Protein AF-A0A0B4DXH8-F1 (afdb_monomer)

Foldseek 3Di:
DVVVVVLVVLVVLLVVLVVLLVVLLVQLVVQLVVLVVVLVVQVVVDPDPVSVVVSVVSNVVSNVSNVQSVVLVVVVVVSRRVVSNVSSVVSVVVVVVVVVVVVVD

Secondary structure (DSSP, 8-state):
-HHHHHHHHHHHTHHHHHHHHHHHHHHHHHHHHHHHHHHHHHHHH--SHHHHHHHHHHHHHHHHHHHHHHHHHHHHHTT-HHHHHHHHHHHHHHHHHHHHHHHH-

Radius of gyration: 17.85 Å; Cα contacts (8 Å, |Δi|>4): 87; chains: 1; bounding box: 39×19×54 Å

Mean predicted aligned error: 8.09 Å

pLDDT: mean 78.02, std 9.14, range [56.0, 90.19]

Structure (mmCIF, N/CA/C/O backbone):
data_AF-A0A0B4DXH8-F1
#
_entry.id   AF-A0A0B4DXH8-F1
#
loop_
_atom_site.group_PDB
_atom_site.id
_atom_site.type_symbol
_atom_site.label_atom_id
_atom_site.label_alt_id
_atom_site.label_comp_id
_atom_site.label_asym_id
_atom_site.label_entity_id
_atom_site.label_seq_id
_atom_site.pdbx_PDB_ins_code
_atom_site.Cartn_x
_atom_site.Cartn_y
_atom_site.Cartn_z
_atom_site.occupancy
_atom_site.B_iso_or_equiv
_atom_site.auth_seq_id
_atom_site.auth_comp_id
_atom_site.auth_asym_id
_atom_site.auth_atom_id
_atom_site.pdbx_PDB_model_num
ATOM 1 N N . MET A 1 1 ? -17.771 11.047 30.030 1.00 56.44 1 MET A N 1
ATOM 2 C CA . MET A 1 1 ? -18.628 10.311 29.070 1.00 56.44 1 MET A CA 1
ATOM 3 C C . MET A 1 1 ? -18.113 10.409 27.629 1.00 56.44 1 MET A C 1
ATOM 5 O O . MET A 1 1 ? -17.895 9.371 27.022 1.00 56.44 1 MET A O 1
ATOM 9 N N . ILE A 1 2 ? -17.796 11.609 27.123 1.00 64.38 2 ILE A N 1
ATOM 10 C CA . ILE A 1 2 ? -17.327 11.844 25.736 1.00 64.38 2 ILE A CA 1
ATOM 11 C C . ILE A 1 2 ? -16.040 11.066 25.371 1.00 64.38 2 ILE A C 1
ATOM 13 O O . ILE A 1 2 ? -15.933 10.501 24.288 1.00 64.38 2 ILE A O 1
ATOM 17 N N . LEU A 1 3 ? -15.060 10.955 26.277 1.00 63.75 3 LEU A N 1
ATOM 18 C CA . LEU A 1 3 ? -13.829 10.196 25.991 1.00 63.75 3 LEU A CA 1
ATOM 19 C C . LEU A 1 3 ? -14.059 8.677 25.859 1.00 63.75 3 LEU A C 1
ATOM 21 O O . LEU A 1 3 ? -13.342 8.000 25.121 1.00 63.75 3 LEU A O 1
ATOM 25 N N . ALA A 1 4 ? -15.051 8.140 26.576 1.00 64.56 4 ALA A N 1
ATOM 26 C CA . ALA A 1 4 ? -15.383 6.717 26.543 1.00 64.56 4 ALA A CA 1
ATOM 27 C C . ALA A 1 4 ? -16.087 6.345 25.228 1.00 64.56 4 ALA A C 1
ATOM 29 O O . ALA A 1 4 ? -15.775 5.312 24.637 1.00 64.56 4 ALA A O 1
ATOM 30 N N . THR A 1 5 ? -16.958 7.222 24.717 1.00 65.38 5 THR A N 1
ATOM 31 C CA . THR A 1 5 ? -17.616 7.039 23.415 1.00 65.38 5 THR A CA 1
ATOM 32 C C . THR A 1 5 ? -16.626 7.144 22.255 1.00 65.38 5 THR A C 1
ATOM 34 O O . THR A 1 5 ? -16.698 6.341 21.329 1.00 65.38 5 THR A O 1
ATOM 37 N N . VAL A 1 6 ? -15.643 8.052 22.327 1.00 63.62 6 VAL A N 1
ATOM 38 C CA . VAL A 1 6 ? -14.590 8.176 21.298 1.00 63.62 6 VAL A CA 1
ATOM 39 C C . VAL A 1 6 ? -13.701 6.927 21.247 1.00 63.62 6 VAL A C 1
ATOM 41 O O . VAL A 1 6 ? -13.451 6.407 20.163 1.00 63.62 6 VAL A O 1
ATOM 44 N N . ARG A 1 7 ? -13.274 6.380 22.397 1.00 62.75 7 ARG A N 1
ATOM 45 C CA . ARG A 1 7 ? -12.494 5.124 22.433 1.00 62.75 7 ARG A CA 1
ATOM 46 C C . ARG A 1 7 ? -13.294 3.905 21.965 1.00 62.75 7 ARG A C 1
ATOM 48 O O . ARG A 1 7 ? -12.727 3.037 21.309 1.00 62.75 7 ARG A O 1
ATOM 55 N N . SER A 1 8 ? -14.586 3.843 22.293 1.00 70.56 8 SER A N 1
ATOM 56 C CA . SER A 1 8 ? -15.487 2.789 21.806 1.00 70.56 8 SER A CA 1
ATOM 57 C C . SER A 1 8 ? -15.619 2.833 20.280 1.00 70.56 8 SER A C 1
ATOM 59 O O . SER A 1 8 ? -15.386 1.830 19.609 1.00 70.56 8 SER A O 1
ATOM 61 N N . SER A 1 9 ? -15.875 4.026 19.731 1.00 75.56 9 SER A N 1
ATOM 62 C CA . SER A 1 9 ? -15.924 4.258 18.286 1.00 75.56 9 SER A CA 1
ATOM 63 C C . SER A 1 9 ? -14.618 3.853 17.609 1.00 75.56 9 SER A C 1
ATOM 65 O O . SER A 1 9 ? -14.654 3.162 16.600 1.00 75.56 9 SER A O 1
ATOM 67 N N . GLU A 1 10 ? -13.463 4.248 18.149 1.00 81.44 10 GLU A N 1
ATOM 68 C CA . GLU A 1 10 ? -12.166 3.929 17.544 1.00 81.44 10 GLU A CA 1
ATOM 69 C C . GLU A 1 10 ? -11.922 2.415 17.486 1.00 81.44 10 GLU A C 1
ATOM 71 O O . GLU A 1 10 ? -11.503 1.892 16.457 1.00 81.44 10 GLU A O 1
ATOM 76 N N . ASN A 1 11 ? -12.264 1.682 18.549 1.00 81.94 11 ASN A N 1
ATOM 77 C CA . ASN A 1 11 ? -12.105 0.228 18.592 1.00 81.94 11 ASN A CA 1
ATOM 78 C C . ASN A 1 11 ? -12.973 -0.515 17.563 1.00 81.94 11 ASN A C 1
ATOM 80 O O . ASN A 1 11 ? -12.556 -1.577 17.099 1.00 81.94 11 ASN A O 1
ATOM 84 N N . ALA A 1 12 ? -14.122 0.039 17.159 1.00 86.94 12 ALA A N 1
ATOM 85 C CA . ALA A 1 12 ? -14.940 -0.535 16.086 1.00 86.94 12 ALA A CA 1
ATOM 86 C C . ALA A 1 12 ? -14.198 -0.561 14.733 1.00 86.94 12 ALA A C 1
ATOM 88 O O . ALA A 1 12 ? -14.410 -1.458 13.920 1.00 86.94 12 ALA A O 1
ATOM 89 N N . TRP A 1 13 ? -13.264 0.371 14.515 1.00 86.62 13 TRP A N 1
ATOM 90 C CA . TRP A 1 13 ? -12.457 0.458 13.295 1.00 86.62 13 TRP A CA 1
ATOM 91 C C . TRP A 1 13 ? -11.261 -0.499 13.274 1.00 86.62 13 TRP A C 1
ATOM 93 O O . TRP A 1 13 ? -10.630 -0.646 12.231 1.00 86.62 13 TRP A O 1
ATOM 103 N N . ARG A 1 14 ? -10.946 -1.186 14.381 1.00 85.44 14 ARG A N 1
ATOM 104 C CA . ARG A 1 14 ? -9.755 -2.046 14.487 1.00 85.44 14 ARG A CA 1
ATOM 105 C C . ARG A 1 14 ? -9.759 -3.198 13.480 1.00 85.44 14 ARG A C 1
ATOM 107 O O . ARG A 1 14 ? -8.755 -3.410 12.808 1.00 85.44 14 ARG A O 1
ATOM 114 N N . GLY A 1 15 ? -10.867 -3.935 13.386 1.00 87.38 15 GLY A N 1
ATOM 115 C CA . GLY A 1 15 ? -11.011 -5.053 12.445 1.00 87.38 15 GLY A CA 1
ATOM 116 C C . GLY A 1 15 ? -10.905 -4.595 10.987 1.00 87.38 15 GLY A C 1
ATOM 117 O O . GLY A 1 15 ? -10.002 -5.048 10.285 1.00 87.38 15 GLY A O 1
ATOM 118 N N . PRO A 1 16 ? -11.750 -3.640 10.549 1.00 87.44 16 PRO A N 1
ATOM 119 C CA . PRO A 1 16 ? -11.687 -3.084 9.201 1.00 87.44 16 PRO A CA 1
ATOM 120 C C . PRO A 1 16 ? -10.311 -2.512 8.840 1.00 87.44 16 PRO A C 1
ATOM 122 O O . PRO A 1 16 ? -9.794 -2.796 7.765 1.00 87.44 16 PRO A O 1
ATOM 125 N N . ALA A 1 17 ? -9.684 -1.750 9.743 1.00 85.94 17 ALA A N 1
ATOM 126 C CA . ALA A 1 17 ? -8.365 -1.173 9.499 1.00 85.94 17 ALA A CA 1
ATOM 127 C C . ALA A 1 17 ? -7.297 -2.252 9.284 1.00 85.94 17 ALA A C 1
ATOM 129 O O . ALA A 1 17 ? -6.483 -2.117 8.377 1.00 85.94 17 ALA A O 1
ATOM 130 N N . LEU A 1 18 ? -7.318 -3.336 10.065 1.00 87.94 18 LEU A N 1
ATOM 131 C CA . LEU A 1 18 ? -6.359 -4.432 9.917 1.00 87.94 18 LEU A CA 1
ATOM 132 C C . LEU A 1 18 ? -6.486 -5.112 8.549 1.00 87.94 18 LEU A C 1
ATOM 134 O O . LEU A 1 18 ? -5.474 -5.342 7.890 1.00 87.94 18 LEU A O 1
ATOM 138 N N . VAL A 1 19 ? -7.716 -5.379 8.101 1.00 90.12 19 VAL A N 1
ATOM 139 C CA . VAL A 1 19 ? -7.974 -5.980 6.783 1.00 90.12 19 VAL A CA 1
ATOM 140 C C . VAL A 1 19 ? -7.481 -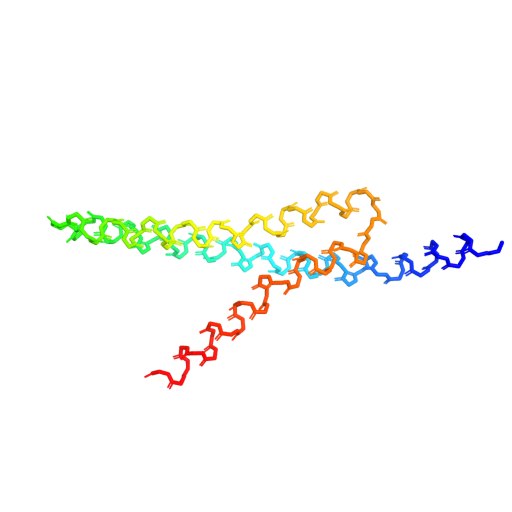5.062 5.665 1.00 90.12 19 VAL A C 1
ATOM 142 O O . VAL A 1 19 ? -6.743 -5.507 4.791 1.00 90.12 19 VAL A O 1
ATOM 145 N N . VAL A 1 20 ? -7.833 -3.774 5.711 1.00 88.88 20 VAL A N 1
ATOM 146 C CA . VAL A 1 20 ? -7.438 -2.800 4.680 1.00 88.88 20 VAL A CA 1
ATOM 147 C C . VAL A 1 20 ? -5.920 -2.636 4.624 1.00 88.88 20 VAL A C 1
ATOM 149 O O . VAL A 1 20 ? -5.356 -2.642 3.534 1.00 88.88 20 VAL A O 1
ATOM 152 N N . ILE A 1 21 ? -5.245 -2.540 5.774 1.00 88.75 21 ILE A N 1
ATOM 153 C CA . ILE A 1 21 ? -3.779 -2.461 5.835 1.00 88.75 21 ILE A CA 1
ATOM 154 C C . ILE A 1 21 ? -3.157 -3.715 5.220 1.00 88.75 21 ILE A C 1
ATOM 156 O O . ILE A 1 21 ? -2.234 -3.596 4.419 1.00 88.75 21 ILE A O 1
ATOM 160 N N . LEU A 1 22 ? -3.663 -4.906 5.547 1.00 88.88 22 LEU A N 1
ATOM 161 C CA . LEU A 1 22 ? -3.134 -6.164 5.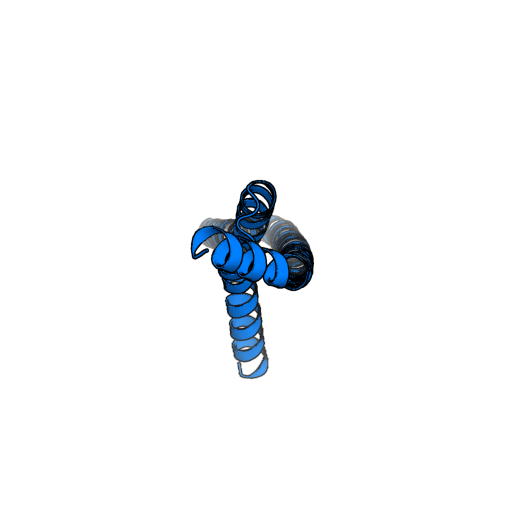022 1.00 88.88 22 LEU A CA 1
ATOM 162 C C . LEU A 1 22 ? -3.291 -6.255 3.498 1.00 88.88 22 LEU A C 1
ATOM 164 O O . LEU A 1 22 ? -2.316 -6.527 2.802 1.00 88.88 22 LEU A O 1
ATOM 168 N N . VAL A 1 23 ? -4.482 -5.953 2.973 1.00 88.56 23 VAL A N 1
ATOM 169 C CA . VAL A 1 23 ? -4.742 -5.944 1.524 1.00 88.56 23 VAL A CA 1
ATOM 170 C C . VAL A 1 23 ? -3.875 -4.898 0.822 1.00 88.56 23 VAL A C 1
ATOM 172 O O . VAL A 1 23 ? -3.214 -5.218 -0.162 1.00 88.56 23 VAL A O 1
ATOM 175 N N . ALA A 1 24 ? -3.799 -3.675 1.353 1.00 86.38 24 ALA A N 1
ATOM 176 C CA . ALA A 1 24 ? -2.957 -2.619 0.793 1.00 86.38 24 ALA A CA 1
ATOM 177 C C . ALA A 1 24 ? -1.467 -2.999 0.802 1.00 86.38 24 ALA A C 1
ATOM 179 O O . ALA A 1 24 ? -0.759 -2.715 -0.161 1.00 86.38 24 ALA A O 1
ATOM 180 N N . THR A 1 25 ? -0.996 -3.685 1.848 1.00 87.38 25 THR A N 1
ATOM 181 C CA . THR A 1 25 ? 0.386 -4.185 1.926 1.00 87.38 25 THR A CA 1
ATOM 182 C C . THR A 1 25 ? 0.652 -5.245 0.860 1.00 87.38 25 THR A C 1
ATOM 184 O O . THR A 1 25 ? 1.676 -5.177 0.186 1.00 87.38 25 THR A O 1
ATOM 187 N N . LEU 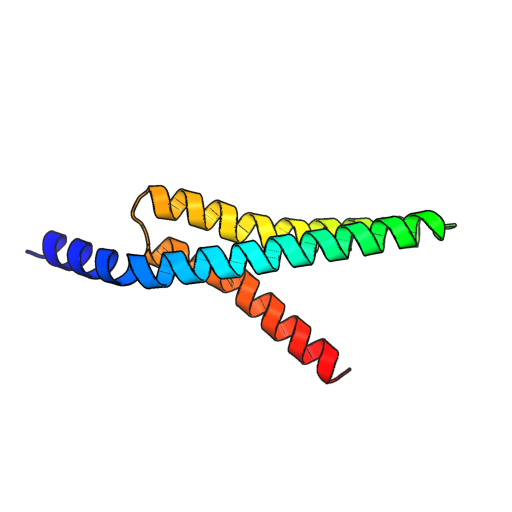A 1 26 ? -0.269 -6.197 0.665 1.00 87.56 26 LEU A N 1
ATOM 188 C CA . LEU A 1 26 ? -0.147 -7.228 -0.372 1.00 87.56 26 LEU A CA 1
ATOM 189 C C . LEU A 1 26 ? -0.143 -6.622 -1.781 1.00 87.56 26 LEU A C 1
ATOM 191 O O . LEU A 1 26 ? 0.714 -6.972 -2.588 1.00 87.56 26 LEU A O 1
ATOM 195 N N . CYS A 1 27 ? -1.044 -5.676 -2.062 1.00 83.69 27 CYS A N 1
ATOM 196 C CA . CYS A 1 27 ? -1.055 -4.945 -3.330 1.00 83.69 27 CYS A CA 1
ATOM 197 C C . CYS A 1 27 ? 0.240 -4.152 -3.539 1.00 83.69 27 CYS A C 1
ATOM 199 O O . CYS A 1 27 ? 0.799 -4.175 -4.633 1.00 83.69 27 CYS A O 1
ATOM 201 N N . GLY A 1 28 ? 0.736 -3.488 -2.491 1.00 81.62 28 GLY A N 1
ATOM 202 C CA . GLY A 1 28 ? 2.010 -2.777 -2.523 1.00 81.62 28 GLY A CA 1
ATOM 203 C C . GLY A 1 28 ? 3.173 -3.710 -2.857 1.00 81.62 28 GLY A C 1
ATOM 204 O O . GLY A 1 28 ? 3.954 -3.397 -3.753 1.00 81.62 28 GLY A O 1
ATOM 205 N N . LEU A 1 29 ? 3.273 -4.860 -2.175 1.00 84.44 29 LEU A N 1
ATOM 206 C CA . LEU A 1 29 ? 4.321 -5.869 -2.395 1.00 84.44 29 LEU A CA 1
ATOM 207 C C . LEU A 1 29 ? 4.274 -6.435 -3.814 1.00 84.44 29 LEU A C 1
ATOM 209 O O . LEU A 1 29 ? 5.303 -6.536 -4.476 1.00 84.44 29 LEU A O 1
ATOM 213 N N . PHE A 1 30 ? 3.080 -6.771 -4.300 1.00 83.19 30 PHE A N 1
ATOM 214 C CA . PHE A 1 30 ? 2.912 -7.269 -5.660 1.00 83.19 30 PHE A CA 1
ATOM 215 C C . PHE A 1 30 ? 3.285 -6.201 -6.696 1.00 83.19 30 PHE A C 1
ATOM 217 O O . PHE A 1 30 ? 4.023 -6.484 -7.634 1.00 83.19 30 PHE A O 1
ATOM 224 N N . GLY A 1 31 ? 2.847 -4.955 -6.495 1.00 78.12 31 GLY A N 1
ATOM 225 C CA . GLY A 1 31 ? 3.185 -3.835 -7.372 1.00 78.12 31 GLY A CA 1
ATOM 226 C C . GLY A 1 31 ? 4.686 -3.543 -7.414 1.00 78.12 31 GLY A C 1
ATOM 227 O O . GLY A 1 31 ? 5.243 -3.361 -8.492 1.00 78.12 31 GLY A O 1
ATOM 228 N N . THR A 1 32 ? 5.365 -3.563 -6.263 1.00 80.94 32 THR A N 1
ATOM 229 C CA . THR A 1 32 ? 6.832 -3.416 -6.218 1.00 80.94 32 THR A CA 1
ATOM 230 C C . THR A 1 32 ? 7.539 -4.582 -6.889 1.00 80.94 32 THR A C 1
ATOM 232 O O . THR A 1 32 ? 8.466 -4.341 -7.651 1.00 80.94 32 THR A O 1
ATOM 235 N N . TYR A 1 33 ? 7.086 -5.820 -6.681 1.00 82.81 33 TYR A N 1
ATOM 236 C CA . TYR A 1 33 ? 7.646 -6.988 -7.360 1.00 82.81 33 TYR A CA 1
ATOM 237 C C . TYR A 1 33 ? 7.531 -6.879 -8.888 1.00 82.81 33 TYR A C 1
ATOM 239 O O . TYR A 1 33 ? 8.528 -7.036 -9.592 1.00 82.81 33 TYR A O 1
ATOM 247 N N . VAL A 1 34 ? 6.345 -6.539 -9.404 1.00 80.62 34 VAL A N 1
ATOM 248 C CA . VAL A 1 34 ? 6.119 -6.338 -10.845 1.00 80.62 34 VAL A CA 1
ATOM 249 C C . VAL A 1 34 ? 6.975 -5.189 -11.380 1.00 80.62 34 VAL A C 1
ATOM 251 O O . VAL A 1 34 ? 7.597 -5.336 -12.429 1.00 80.62 34 VAL A O 1
ATOM 254 N N . ALA A 1 35 ? 7.074 -4.074 -10.651 1.00 76.50 35 ALA A N 1
ATOM 255 C CA . ALA A 1 35 ? 7.934 -2.957 -11.034 1.00 76.50 35 ALA A CA 1
ATOM 256 C C . ALA A 1 35 ? 9.418 -3.356 -11.073 1.00 76.50 35 ALA A C 1
ATOM 258 O O . ALA A 1 35 ? 10.126 -2.989 -12.006 1.00 76.50 35 ALA A O 1
ATOM 259 N N . SER A 1 36 ? 9.890 -4.139 -10.098 1.00 77.75 36 SER A N 1
ATOM 260 C CA . SER A 1 36 ? 11.257 -4.665 -10.082 1.00 77.75 36 SER A CA 1
ATOM 261 C C . SER A 1 36 ? 11.525 -5.599 -11.261 1.00 77.75 36 SER A C 1
ATOM 263 O O . SER A 1 36 ? 12.577 -5.479 -11.880 1.00 77.75 36 SER A O 1
ATOM 265 N N . LEU A 1 37 ? 10.583 -6.479 -11.620 1.00 78.88 37 LEU A N 1
ATOM 266 C CA . LEU A 1 37 ? 10.700 -7.317 -12.818 1.00 78.88 37 LEU A CA 1
ATOM 267 C C . LEU A 1 37 ? 10.727 -6.482 -14.101 1.00 78.88 37 LEU A C 1
ATOM 269 O O . LEU A 1 37 ? 11.586 -6.704 -14.947 1.00 78.88 37 LEU A O 1
ATOM 273 N N . ALA A 1 38 ? 9.833 -5.499 -14.233 1.00 71.50 38 ALA A N 1
ATOM 274 C CA . ALA A 1 38 ? 9.798 -4.604 -15.388 1.00 71.50 38 ALA A CA 1
ATOM 275 C C . ALA A 1 38 ? 11.119 -3.844 -15.553 1.00 71.50 38 ALA A C 1
ATOM 2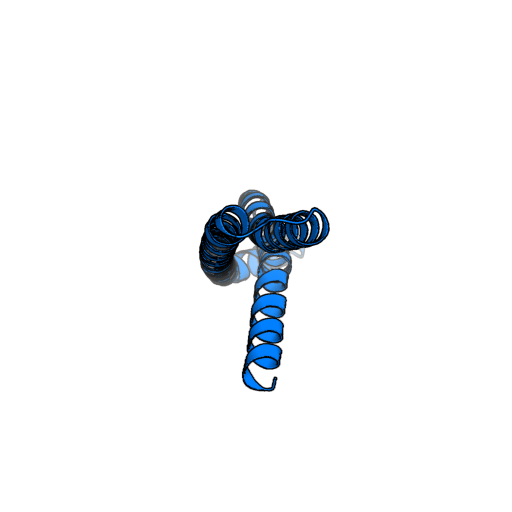77 O O . ALA A 1 38 ? 11.591 -3.670 -16.670 1.00 71.50 38 ALA A O 1
ATOM 278 N N . VAL A 1 39 ? 11.749 -3.438 -14.449 1.00 69.81 39 VAL A N 1
ATOM 279 C CA . VAL A 1 39 ? 13.072 -2.807 -14.478 1.00 69.81 39 VAL A CA 1
ATOM 280 C C . VAL A 1 39 ? 14.158 -3.803 -14.847 1.00 69.81 39 VAL A C 1
ATOM 282 O O . VAL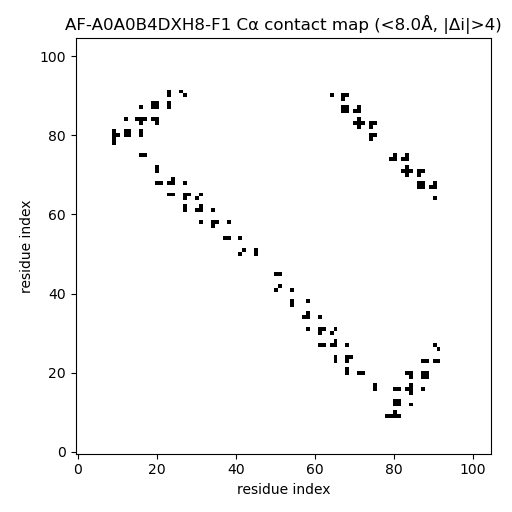 A 1 39 ? 15.025 -3.443 -15.628 1.00 69.81 39 VAL A O 1
ATOM 285 N N . LEU A 1 40 ? 14.139 -5.027 -14.314 1.00 72.69 40 LEU A N 1
ATOM 286 C CA . LEU A 1 40 ? 15.125 -6.048 -14.677 1.00 72.69 40 LEU A CA 1
ATOM 287 C C . LEU A 1 40 ? 15.083 -6.351 -16.178 1.00 72.69 40 LEU A C 1
ATOM 289 O O . LEU A 1 40 ? 16.133 -6.373 -16.808 1.00 72.69 40 LEU A O 1
ATOM 293 N N . PHE A 1 41 ? 13.886 -6.496 -16.751 1.00 70.75 41 PHE A N 1
ATOM 294 C CA . PHE A 1 41 ? 13.720 -6.688 -18.192 1.00 70.75 41 PHE A CA 1
ATOM 295 C C . PHE A 1 41 ? 14.059 -5.434 -18.997 1.00 70.75 41 PHE A C 1
ATOM 297 O O . PHE A 1 41 ? 14.710 -5.536 -20.027 1.00 70.75 41 PHE A O 1
ATOM 304 N N . ALA A 1 42 ? 13.676 -4.246 -18.522 1.00 65.81 42 ALA A N 1
ATOM 305 C CA . ALA A 1 42 ? 14.045 -3.008 -19.194 1.00 65.81 42 ALA A CA 1
ATOM 306 C C . ALA A 1 42 ? 15.565 -2.824 -19.195 1.00 65.81 42 ALA A C 1
ATOM 308 O O . ALA A 1 42 ? 16.129 -2.529 -20.233 1.00 65.81 42 ALA A O 1
ATOM 309 N N . LEU A 1 43 ? 16.252 -3.015 -18.067 1.00 63.81 43 LEU A N 1
ATOM 310 C CA . LEU A 1 43 ? 17.702 -2.822 -17.960 1.00 63.81 43 LEU A CA 1
ATOM 311 C C . LEU A 1 43 ? 18.510 -3.751 -18.874 1.00 63.81 43 LEU A C 1
ATOM 313 O O . LEU A 1 43 ? 19.610 -3.357 -19.252 1.00 63.81 43 LEU A O 1
ATOM 317 N N . ASP A 1 44 ? 17.971 -4.918 -19.233 1.00 64.94 44 ASP A N 1
ATOM 318 C CA . ASP A 1 44 ? 18.576 -5.834 -20.209 1.00 64.94 44 ASP A CA 1
ATOM 319 C C . ASP A 1 44 ? 18.481 -5.287 -21.654 1.00 64.94 44 ASP A C 1
ATOM 321 O O . ASP A 1 44 ? 19.370 -5.525 -22.465 1.00 64.94 44 ASP A O 1
ATOM 325 N N . ASP A 1 45 ? 17.462 -4.464 -21.943 1.00 60.59 45 ASP A N 1
ATOM 326 C CA . ASP A 1 45 ? 17.164 -3.855 -23.256 1.00 60.59 45 ASP A CA 1
ATOM 327 C C . ASP A 1 45 ? 17.488 -2.339 -23.346 1.00 60.59 45 ASP A C 1
ATOM 329 O O . ASP A 1 45 ? 17.299 -1.708 -24.391 1.00 60.59 45 ASP A O 1
ATOM 333 N N . VAL A 1 46 ? 17.937 -1.687 -22.261 1.00 56.00 46 VAL A N 1
ATOM 334 C CA . VAL A 1 46 ? 18.084 -0.217 -22.228 1.00 56.00 46 VAL A CA 1
ATOM 335 C C . VAL A 1 46 ? 19.416 0.248 -22.826 1.00 56.00 46 VAL A C 1
ATOM 337 O O . VAL A 1 46 ? 20.432 0.389 -22.134 1.00 56.00 46 VAL A O 1
ATOM 340 N N . GLU A 1 47 ? 19.359 0.644 -24.097 1.00 60.47 47 GLU A N 1
ATOM 341 C CA . GLU A 1 47 ? 20.458 1.301 -24.817 1.00 60.47 47 GLU A CA 1
ATOM 342 C C . GLU A 1 47 ? 20.544 2.824 -24.564 1.00 60.47 47 GLU A C 1
ATOM 344 O O . GLU A 1 47 ? 21.595 3.431 -24.778 1.00 60.47 47 GLU A O 1
ATOM 349 N N . THR A 1 48 ? 19.477 3.478 -24.073 1.00 59.88 48 THR A N 1
ATOM 350 C CA . THR A 1 48 ? 19.405 4.956 -23.980 1.00 59.88 48 THR A CA 1
ATOM 351 C C . THR A 1 48 ? 19.034 5.504 -22.594 1.00 59.88 48 THR A C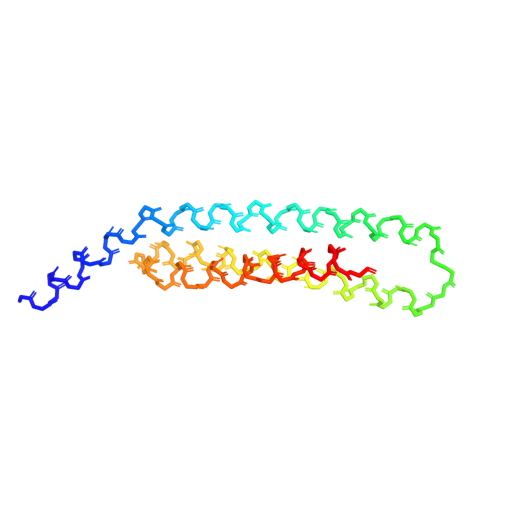 1
ATOM 353 O O . THR A 1 48 ? 18.269 4.922 -21.826 1.00 59.88 48 THR A O 1
ATOM 356 N N . ALA A 1 49 ? 19.567 6.685 -22.251 1.00 62.94 49 ALA A N 1
ATOM 357 C CA . ALA A 1 49 ? 19.384 7.312 -20.935 1.00 62.94 49 ALA A CA 1
ATOM 358 C C . ALA A 1 49 ? 17.914 7.638 -20.589 1.00 62.94 49 ALA A C 1
ATOM 360 O O . ALA A 1 49 ? 17.544 7.597 -19.417 1.00 62.94 49 ALA A O 1
ATOM 361 N N . SER A 1 50 ? 17.064 7.928 -21.581 1.00 64.62 50 SER A N 1
ATOM 362 C CA . SER A 1 50 ? 15.645 8.271 -21.385 1.00 64.62 50 SER A CA 1
ATOM 363 C C . SER A 1 50 ? 14.818 7.105 -20.827 1.00 64.62 50 SER A C 1
ATOM 365 O O . SER A 1 50 ? 14.002 7.307 -19.926 1.00 64.62 50 SER A O 1
ATOM 367 N N . GLN A 1 51 ? 15.071 5.877 -21.285 1.00 65.25 51 GLN A N 1
ATOM 368 C CA . GLN A 1 51 ? 14.385 4.677 -20.796 1.00 65.25 51 GLN A CA 1
ATOM 369 C C . GLN A 1 51 ? 14.759 4.366 -19.336 1.00 65.25 51 GLN A C 1
ATOM 371 O O . GLN A 1 51 ? 13.884 4.011 -18.542 1.00 65.25 51 GLN A O 1
ATOM 376 N N . ARG A 1 52 ? 16.014 4.619 -18.924 1.00 65.56 52 ARG A N 1
ATOM 377 C CA . ARG A 1 52 ? 16.441 4.479 -17.514 1.00 65.56 52 ARG A CA 1
ATOM 378 C C . ARG A 1 52 ? 15.653 5.396 -16.582 1.00 65.56 52 ARG A C 1
ATOM 380 O O . ARG A 1 52 ? 15.190 4.946 -15.538 1.00 65.56 52 ARG A O 1
ATOM 387 N N . TYR A 1 53 ? 15.457 6.661 -16.961 1.00 69.62 53 TYR A N 1
ATOM 388 C CA . TYR A 1 53 ? 14.682 7.607 -16.149 1.00 69.62 53 TYR A CA 1
ATOM 389 C C . TYR A 1 53 ? 13.223 7.170 -15.978 1.00 69.62 53 TYR A C 1
ATOM 391 O O . TYR A 1 53 ? 12.683 7.278 -14.876 1.00 69.62 53 TYR A O 1
ATOM 399 N N . SER A 1 54 ? 12.601 6.621 -17.026 1.00 68.38 54 SER A N 1
ATOM 400 C CA . SER A 1 54 ? 11.236 6.091 -16.927 1.00 68.38 54 SER A CA 1
ATOM 401 C C . SER A 1 54 ? 11.140 4.881 -15.987 1.00 68.38 54 SER A C 1
ATOM 403 O O . SER A 1 54 ? 10.230 4.823 -15.162 1.00 68.38 54 SER A O 1
ATOM 405 N N . ALA A 1 55 ? 12.125 3.977 -16.011 1.00 67.56 55 ALA A N 1
ATOM 406 C CA . ALA A 1 55 ? 12.181 2.826 -15.111 1.00 67.56 55 ALA A CA 1
ATOM 407 C C . ALA A 1 55 ? 12.345 3.248 -13.637 1.00 67.56 55 ALA A C 1
ATOM 409 O O . ALA A 1 55 ? 11.662 2.722 -12.758 1.00 67.56 55 ALA A O 1
ATOM 410 N N . PHE A 1 56 ? 13.180 4.257 -13.357 1.00 70.69 56 PHE A N 1
ATOM 411 C CA . PHE A 1 56 ? 13.301 4.830 -12.010 1.00 70.69 56 PHE A CA 1
ATOM 412 C C . PHE A 1 56 ? 12.002 5.482 -11.526 1.00 70.69 56 PHE A C 1
ATOM 414 O O . PHE A 1 56 ? 11.637 5.310 -10.363 1.00 70.69 56 PHE A O 1
ATOM 421 N N . ALA A 1 57 ? 11.285 6.195 -12.401 1.00 73.25 57 ALA A N 1
ATOM 422 C CA . ALA A 1 57 ? 9.984 6.772 -12.064 1.00 73.25 57 ALA A CA 1
ATOM 423 C C . ALA A 1 57 ? 8.954 5.682 -11.720 1.00 73.25 57 ALA A C 1
ATOM 425 O O . ALA A 1 57 ? 8.216 5.820 -10.745 1.00 73.25 57 ALA A O 1
ATOM 426 N N . PHE A 1 58 ? 8.965 4.566 -12.456 1.00 69.81 58 PHE A N 1
ATOM 427 C CA . PHE A 1 58 ? 8.151 3.387 -12.160 1.00 69.81 58 PHE A CA 1
ATOM 428 C C . PHE A 1 58 ? 8.477 2.789 -10.784 1.00 69.81 58 PHE A C 1
ATOM 430 O O . PHE A 1 58 ? 7.569 2.571 -9.981 1.00 69.81 58 PHE A O 1
ATOM 437 N N . ILE A 1 59 ? 9.758 2.588 -10.460 1.00 73.06 59 ILE A N 1
ATOM 438 C CA . ILE A 1 59 ? 10.171 2.091 -9.135 1.00 73.06 59 ILE A CA 1
ATOM 439 C C . ILE A 1 59 ? 9.731 3.048 -8.031 1.00 73.06 59 ILE A C 1
ATOM 441 O O . ILE A 1 59 ? 9.182 2.606 -7.024 1.00 73.06 59 ILE A O 1
ATOM 445 N N . ALA A 1 60 ? 9.964 4.349 -8.204 1.00 74.19 60 ALA A N 1
ATOM 446 C CA . ALA A 1 60 ? 9.599 5.350 -7.209 1.00 74.19 60 ALA A CA 1
ATOM 447 C C . ALA A 1 60 ? 8.082 5.368 -6.971 1.00 74.19 60 ALA A C 1
ATOM 449 O O . ALA A 1 60 ? 7.639 5.408 -5.822 1.00 74.19 60 ALA A O 1
ATOM 450 N N . PHE A 1 61 ? 7.286 5.261 -8.038 1.00 74.94 61 PHE A N 1
ATOM 451 C CA . PHE A 1 61 ? 5.831 5.205 -7.951 1.00 74.94 61 PHE A CA 1
ATOM 452 C C . PHE A 1 61 ? 5.355 3.953 -7.203 1.00 74.94 61 PHE A C 1
ATOM 454 O O . PHE A 1 61 ? 4.684 4.071 -6.176 1.00 74.94 61 PHE A O 1
ATOM 461 N N . TYR A 1 62 ? 5.759 2.755 -7.633 1.00 72.50 62 TYR A N 1
ATOM 462 C CA . TYR A 1 62 ? 5.334 1.511 -6.982 1.00 72.50 62 TYR A CA 1
ATOM 463 C C . TYR A 1 62 ? 5.913 1.342 -5.570 1.00 72.50 62 TYR A C 1
ATOM 465 O O . TYR A 1 62 ? 5.220 0.860 -4.675 1.00 72.50 62 TYR A O 1
ATOM 473 N N . GLY A 1 63 ? 7.139 1.806 -5.325 1.00 71.12 63 GLY A N 1
ATOM 474 C CA . GLY A 1 63 ? 7.735 1.869 -3.991 1.00 71.12 63 GLY A CA 1
ATOM 475 C C . GLY A 1 63 ? 6.962 2.792 -3.047 1.00 71.12 63 GLY A C 1
ATOM 476 O O . GLY A 1 63 ? 6.728 2.441 -1.889 1.00 71.12 63 GLY A O 1
ATOM 477 N N . SER A 1 64 ? 6.483 3.939 -3.542 1.00 74.50 64 SER A N 1
ATOM 478 C CA . SER A 1 64 ? 5.665 4.863 -2.745 1.00 74.50 64 SER A CA 1
ATOM 479 C C . SER A 1 64 ? 4.307 4.267 -2.348 1.00 74.50 64 SER A C 1
ATOM 481 O O . SER A 1 64 ? 3.840 4.506 -1.233 1.00 74.50 64 SER A O 1
ATOM 483 N N . LEU A 1 65 ? 3.719 3.407 -3.193 1.00 75.19 65 LEU A N 1
ATOM 484 C CA . LEU A 1 65 ? 2.480 2.685 -2.874 1.00 75.19 65 LEU A CA 1
ATOM 485 C C . LEU A 1 65 ? 2.646 1.738 -1.678 1.00 75.19 65 LEU A C 1
ATOM 487 O O . LEU A 1 65 ? 1.684 1.525 -0.942 1.00 75.19 65 LEU A O 1
ATOM 491 N N . LEU A 1 66 ? 3.852 1.207 -1.450 1.00 81.06 66 LEU A N 1
ATOM 492 C CA . LEU A 1 66 ? 4.171 0.339 -0.311 1.00 81.06 66 LEU A CA 1
ATOM 493 C C . LEU A 1 66 ? 4.468 1.137 0.972 1.00 81.06 66 LEU A C 1
ATOM 495 O O . LEU A 1 66 ? 4.214 0.662 2.081 1.00 81.06 66 LEU A O 1
ATOM 499 N N . ALA A 1 67 ? 4.924 2.385 0.843 1.00 83.62 67 ALA A N 1
ATOM 500 C CA . ALA A 1 67 ? 5.169 3.265 1.984 1.00 83.62 67 ALA A CA 1
ATOM 501 C C . ALA A 1 67 ? 3.875 3.633 2.738 1.00 83.62 67 ALA A C 1
ATOM 503 O O . ALA A 1 67 ? 3.876 3.712 3.967 1.00 83.62 67 ALA A O 1
ATOM 504 N N . CYS A 1 68 ? 2.751 3.805 2.033 1.00 86.19 68 CYS A N 1
ATOM 505 C CA . CYS A 1 68 ? 1.450 4.113 2.638 1.00 86.19 68 CYS A CA 1
ATOM 506 C C . CYS A 1 68 ? 0.948 3.046 3.640 1.00 86.19 68 CYS A C 1
ATOM 508 O O . CYS A 1 68 ? 0.662 3.411 4.784 1.00 86.19 68 CYS A O 1
ATOM 510 N N . PRO A 1 69 ? 0.845 1.746 3.292 1.00 86.44 69 PRO A N 1
ATOM 511 C CA . PRO A 1 69 ? 0.426 0.716 4.240 1.00 86.44 69 PRO A CA 1
ATOM 512 C C . PRO A 1 69 ? 1.437 0.496 5.377 1.00 86.44 69 PRO A C 1
ATOM 514 O O . PRO A 1 69 ? 1.020 0.198 6.497 1.00 86.44 69 PRO A O 1
ATOM 517 N N . LEU A 1 70 ? 2.740 0.717 5.147 1.00 86.88 70 LEU A N 1
ATOM 518 C CA . LEU A 1 70 ? 3.751 0.726 6.217 1.00 86.88 70 LEU A CA 1
ATOM 519 C C . LEU A 1 70 ? 3.528 1.873 7.212 1.00 86.88 70 LEU A C 1
ATOM 521 O O . LEU A 1 70 ? 3.565 1.674 8.422 1.00 86.88 70 LEU A O 1
ATOM 525 N N . MET A 1 71 ? 3.239 3.079 6.724 1.00 87.12 71 MET A N 1
ATOM 526 C CA . MET A 1 71 ? 2.894 4.206 7.594 1.00 87.12 71 MET A CA 1
ATOM 527 C C . MET A 1 71 ? 1.600 3.917 8.374 1.00 87.12 71 MET A C 1
ATOM 529 O O . MET A 1 71 ? 1.502 4.190 9.573 1.00 87.12 71 MET A O 1
ATOM 533 N N . ALA A 1 72 ? 0.607 3.320 7.710 1.00 86.81 72 ALA A N 1
ATOM 534 C CA . ALA A 1 72 ? -0.656 2.943 8.330 1.00 86.81 72 ALA A CA 1
ATOM 535 C C . ALA A 1 72 ? -0.483 1.871 9.418 1.00 86.81 72 ALA A C 1
ATOM 537 O O . ALA A 1 72 ? -1.146 1.958 10.451 1.00 86.81 72 ALA A O 1
ATOM 538 N N . SER A 1 73 ? 0.419 0.899 9.245 1.00 86.69 73 SER A N 1
ATOM 539 C CA . SER A 1 73 ? 0.692 -0.129 10.259 1.00 86.69 73 SER A CA 1
ATOM 540 C C . SER A 1 73 ? 1.357 0.452 11.515 1.00 86.69 73 SER A C 1
ATOM 542 O O . SER A 1 73 ? 0.988 0.084 12.633 1.00 86.69 73 SER A O 1
ATOM 544 N N . ILE A 1 74 ? 2.237 1.447 11.360 1.00 90.19 74 ILE A N 1
ATOM 545 C CA . ILE A 1 74 ? 2.808 2.208 12.483 1.00 90.19 74 ILE A CA 1
ATOM 546 C C . ILE A 1 74 ? 1.696 2.947 13.247 1.00 90.19 74 ILE A C 1
ATOM 548 O O . ILE A 1 74 ? 1.595 2.857 14.472 1.00 90.19 74 ILE A O 1
ATOM 552 N N . ILE A 1 75 ? 0.806 3.635 12.529 1.00 89.38 75 ILE A N 1
ATOM 553 C CA . ILE A 1 75 ? -0.319 4.390 13.111 1.00 89.38 75 ILE A CA 1
ATOM 554 C C . ILE A 1 75 ? -1.341 3.464 13.783 1.00 89.38 75 ILE A C 1
ATOM 556 O O . ILE A 1 75 ? -1.900 3.804 14.832 1.00 89.38 75 ILE A O 1
ATOM 560 N N . PHE A 1 76 ? -1.543 2.269 13.228 1.00 87.94 76 PHE A N 1
ATOM 561 C CA . PHE A 1 76 ? -2.336 1.210 13.842 1.00 87.94 76 PHE A CA 1
ATOM 562 C C . PHE A 1 76 ? -1.753 0.796 15.203 1.00 87.94 76 PHE A C 1
ATOM 564 O O . PHE A 1 76 ? -2.506 0.630 16.164 1.00 87.94 76 PHE A O 1
ATOM 571 N N . GLY A 1 77 ? -0.421 0.725 15.328 1.00 86.00 77 GLY A N 1
ATOM 572 C CA . GLY A 1 77 ? 0.277 0.490 16.599 1.00 86.00 77 GLY A CA 1
ATOM 573 C C . GLY A 1 77 ? -0.023 1.546 17.672 1.00 86.00 77 GLY A C 1
ATOM 574 O O . GLY A 1 77 ? -0.175 1.216 18.848 1.00 86.00 77 GLY A O 1
ATOM 575 N N . PHE A 1 78 ? -0.240 2.801 17.267 1.00 89.06 78 PHE A N 1
ATOM 576 C CA . PHE A 1 78 ? -0.677 3.891 18.152 1.00 89.06 78 PHE A CA 1
ATOM 577 C C . PHE A 1 78 ? -2.185 3.880 18.472 1.00 89.06 78 PHE A C 1
ATOM 579 O O . PHE A 1 78 ? -2.700 4.839 19.051 1.00 89.06 78 PHE A O 1
ATOM 586 N N . ARG A 1 79 ? -2.908 2.804 18.123 1.00 86.06 79 ARG A N 1
ATOM 587 C CA . ARG A 1 79 ? -4.357 2.619 18.345 1.00 86.06 79 ARG A CA 1
ATOM 588 C C . ARG A 1 79 ? -5.243 3.672 17.664 1.00 86.06 79 ARG A C 1
ATOM 590 O O . ARG A 1 79 ? -6.368 3.900 18.101 1.00 86.06 79 ARG A O 1
ATOM 597 N N . ARG A 1 80 ? -4.747 4.315 16.601 1.00 86.00 80 ARG A N 1
ATOM 598 C CA . ARG A 1 80 ? -5.496 5.275 15.768 1.00 86.00 80 ARG A CA 1
ATOM 599 C C . ARG A 1 80 ? -6.007 4.580 14.505 1.00 86.00 80 ARG A C 1
ATOM 601 O O . ARG A 1 80 ? -5.559 4.861 13.395 1.00 86.00 80 ARG A O 1
ATOM 608 N N . TYR A 1 81 ? -6.895 3.611 14.691 1.00 88.00 81 TYR A N 1
ATOM 609 C CA . TYR A 1 81 ? -7.356 2.691 13.652 1.00 88.00 81 TYR A CA 1
ATOM 610 C C . TYR A 1 81 ? -8.103 3.378 12.505 1.00 88.00 81 TYR A C 1
ATOM 612 O O . TYR A 1 81 ? -7.896 3.024 11.346 1.00 88.00 81 TYR A O 1
ATOM 620 N N . ARG A 1 82 ? -8.928 4.389 12.795 1.00 85.38 82 ARG A N 1
ATOM 621 C CA . ARG A 1 82 ? -9.669 5.130 11.766 1.00 85.38 82 ARG A CA 1
ATOM 622 C C . ARG A 1 82 ? -8.722 5.901 10.850 1.00 85.38 82 ARG A C 1
ATOM 624 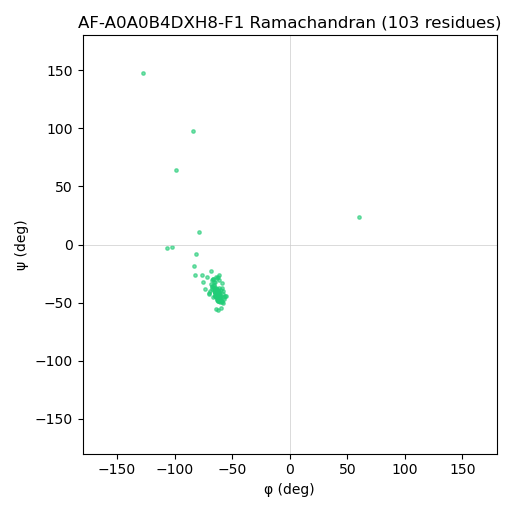O O . ARG A 1 82 ? -8.892 5.905 9.635 1.00 85.38 82 ARG A O 1
ATOM 631 N N . LEU A 1 83 ? -7.695 6.512 11.436 1.00 86.50 83 LEU A N 1
ATOM 632 C CA . LEU A 1 83 ? -6.674 7.247 10.692 1.00 86.50 83 LEU A CA 1
ATOM 633 C C . LEU A 1 83 ? -5.789 6.287 9.883 1.00 86.50 83 LEU A C 1
ATOM 635 O O . LEU A 1 83 ? -5.518 6.543 8.712 1.00 86.50 83 LEU A O 1
ATOM 639 N N . ALA A 1 84 ? -5.410 5.148 10.471 1.00 85.88 84 ALA A N 1
ATOM 640 C CA . ALA A 1 84 ? -4.678 4.095 9.774 1.00 85.88 84 ALA A CA 1
ATOM 641 C C . ALA A 1 84 ? -5.449 3.570 8.547 1.00 85.88 84 ALA A C 1
ATOM 643 O O . ALA A 1 84 ? -4.868 3.432 7.473 1.00 85.88 84 ALA A O 1
ATOM 644 N N . MET A 1 85 ? -6.765 3.357 8.672 1.00 88.38 85 MET A N 1
ATOM 645 C CA . MET A 1 85 ? -7.621 2.990 7.540 1.00 88.38 85 MET A CA 1
ATOM 646 C C . MET A 1 85 ? -7.589 4.051 6.437 1.00 88.38 85 MET A C 1
ATOM 648 O O . MET A 1 85 ? -7.406 3.701 5.273 1.00 88.38 85 MET A O 1
ATOM 652 N N . MET A 1 86 ? -7.776 5.329 6.784 1.00 87.88 86 MET A N 1
ATOM 653 C CA . MET A 1 86 ? -7.798 6.409 5.792 1.00 87.88 86 MET A CA 1
ATOM 654 C C . MET A 1 86 ? -6.506 6.425 4.968 1.00 87.88 86 MET A C 1
ATOM 656 O O . MET A 1 86 ? -6.562 6.466 3.742 1.00 87.88 86 MET A O 1
ATOM 660 N N . ILE A 1 87 ? -5.351 6.285 5.623 1.00 86.88 87 ILE A N 1
ATOM 661 C CA . ILE A 1 87 ? -4.050 6.247 4.942 1.00 86.88 87 ILE A CA 1
ATOM 662 C C . ILE A 1 87 ? -3.903 4.996 4.069 1.00 86.88 87 ILE A C 1
ATOM 664 O O . ILE A 1 87 ? -3.476 5.101 2.922 1.00 86.88 87 ILE A O 1
ATOM 668 N N . ALA A 1 88 ? -4.276 3.819 4.578 1.00 84.50 88 ALA A N 1
ATOM 669 C CA . ALA A 1 88 ? -4.166 2.567 3.828 1.00 84.50 88 ALA A CA 1
ATOM 670 C C . ALA A 1 88 ? -5.134 2.485 2.633 1.00 84.50 88 ALA A C 1
ATOM 672 O O . ALA A 1 88 ? -4.872 1.755 1.681 1.00 84.50 88 ALA A O 1
ATOM 673 N N . SER A 1 89 ? -6.236 3.241 2.650 1.00 81.81 89 SER A N 1
ATOM 674 C CA . SER A 1 89 ? -7.220 3.256 1.560 1.00 81.81 89 SER A CA 1
ATOM 675 C C . SER A 1 89 ? -6.777 4.042 0.318 1.00 81.81 89 SER A C 1
ATOM 677 O O . SER A 1 89 ? -7.201 3.716 -0.789 1.00 81.81 89 SER A O 1
ATOM 679 N N . ALA A 1 90 ? -5.887 5.029 0.468 1.00 81.88 90 ALA A N 1
ATOM 680 C CA . ALA A 1 90 ? -5.370 5.833 -0.641 1.00 81.88 90 ALA A CA 1
ATOM 681 C C . ALA A 1 90 ? -4.669 5.008 -1.749 1.00 81.88 90 ALA A C 1
ATOM 683 O O . ALA A 1 90 ? -5.039 5.164 -2.915 1.00 81.88 90 ALA A O 1
ATOM 684 N N . PRO A 1 91 ? -3.717 4.099 -1.446 1.00 78.88 91 PRO A N 1
ATOM 685 C CA . PRO A 1 91 ? -3.084 3.271 -2.474 1.00 78.88 91 PRO A CA 1
ATOM 686 C C . PRO A 1 91 ? -4.065 2.301 -3.149 1.00 78.88 91 PRO A C 1
ATOM 688 O O . PRO A 1 91 ? -3.934 2.051 -4.343 1.00 78.88 91 PRO A O 1
ATOM 691 N N . LEU A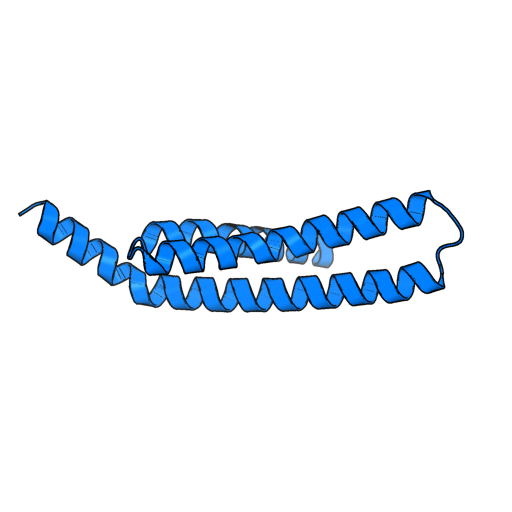 1 92 ? -5.082 1.795 -2.438 1.00 80.38 92 LEU A N 1
ATOM 692 C CA . LEU A 1 92 ? -6.111 0.932 -3.038 1.00 80.38 92 LEU A CA 1
ATOM 693 C C . LEU A 1 92 ? -6.937 1.678 -4.092 1.00 80.38 92 LEU A C 1
ATOM 695 O O . LEU A 1 92 ? -7.253 1.120 -5.140 1.00 80.38 92 LEU A O 1
ATOM 699 N N . LEU A 1 93 ? -7.242 2.951 -3.836 1.00 82.25 93 LEU A N 1
ATOM 700 C CA . LEU A 1 93 ? -7.931 3.833 -4.778 1.00 82.25 93 LEU A CA 1
ATOM 701 C C . LEU A 1 93 ? -7.101 4.067 -6.047 1.00 82.25 93 LEU A C 1
ATOM 703 O O . LEU A 1 93 ? -7.636 3.998 -7.151 1.00 82.25 93 LEU A O 1
ATOM 707 N N . LEU A 1 94 ? -5.789 4.281 -5.899 1.00 80.19 94 LEU A N 1
ATOM 708 C CA . LEU A 1 94 ? -4.870 4.428 -7.032 1.00 80.19 94 LEU A CA 1
ATOM 709 C C . LEU A 1 94 ? -4.761 3.143 -7.860 1.00 80.19 94 LEU A C 1
ATOM 711 O O . LEU A 1 94 ? -4.785 3.212 -9.086 1.00 80.19 94 LEU A O 1
ATOM 715 N N . VAL A 1 95 ? -4.694 1.975 -7.212 1.00 76.12 95 VAL A N 1
ATOM 716 C CA . VAL A 1 95 ? -4.693 0.677 -7.907 1.00 76.12 95 VAL A CA 1
ATOM 717 C C . VAL A 1 95 ? -6.001 0.467 -8.672 1.00 76.12 95 VAL A C 1
ATOM 719 O O . VAL A 1 95 ? -5.965 0.076 -9.836 1.00 76.12 95 VAL A O 1
ATOM 722 N N . ALA A 1 96 ? -7.150 0.773 -8.064 1.00 79.75 96 ALA A N 1
ATOM 723 C CA . ALA A 1 96 ? -8.446 0.665 -8.729 1.00 79.75 96 ALA A CA 1
ATOM 724 C C . ALA A 1 96 ? -8.547 1.596 -9.949 1.00 79.75 96 ALA A C 1
ATOM 726 O O . ALA A 1 96 ? -8.961 1.158 -11.020 1.00 79.75 96 ALA A O 1
ATOM 727 N N . LEU A 1 97 ? -8.113 2.855 -9.819 1.00 80.94 97 LEU A N 1
ATOM 728 C CA . LEU A 1 97 ? -8.062 3.806 -10.935 1.00 80.94 97 LEU A CA 1
ATOM 729 C C . LEU A 1 97 ? -7.125 3.326 -12.048 1.00 80.94 97 LEU A C 1
ATOM 731 O O . LEU A 1 97 ? -7.493 3.375 -13.218 1.00 80.94 97 LEU A O 1
ATOM 735 N N . SER A 1 98 ? -5.943 2.821 -11.692 1.00 74.19 98 SER A N 1
ATOM 736 C CA . SER A 1 98 ? -4.989 2.275 -12.660 1.00 74.19 98 SER A CA 1
ATOM 737 C C . SER A 1 98 ? -5.562 1.074 -13.416 1.00 74.19 98 SER A C 1
ATOM 739 O O . SER A 1 98 ? -5.379 0.993 -14.628 1.00 74.19 98 SER A O 1
ATOM 741 N N . ALA A 1 99 ? -6.284 0.178 -12.737 1.00 76.44 99 ALA A N 1
ATOM 742 C CA . ALA A 1 99 ? -6.944 -0.959 -13.374 1.00 76.44 99 ALA A CA 1
ATOM 743 C C . ALA A 1 99 ? -8.052 -0.512 -14.340 1.00 76.44 99 ALA A C 1
ATOM 745 O O . ALA A 1 99 ? -8.157 -1.053 -15.435 1.00 76.44 99 ALA A O 1
ATOM 746 N N . VAL A 1 100 ? -8.844 0.500 -13.970 1.00 81.88 100 VAL A N 1
ATOM 747 C CA . VAL A 1 100 ? -9.868 1.075 -14.857 1.00 81.88 100 VAL A CA 1
ATOM 748 C C . VAL A 1 100 ? -9.225 1.645 -16.118 1.00 81.88 100 VAL A C 1
ATOM 750 O O . VAL A 1 100 ? -9.650 1.298 -17.213 1.00 81.88 100 VAL A O 1
ATOM 753 N N . VAL A 1 101 ? -8.17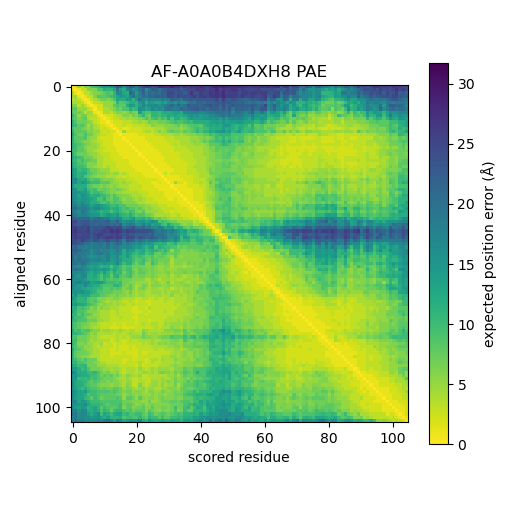8 2.465 -15.985 1.00 78.00 101 VAL A N 1
ATOM 754 C CA . VAL A 1 101 ? -7.477 3.030 -17.149 1.00 78.00 101 VAL A CA 1
ATOM 755 C C . VAL A 1 101 ? -6.957 1.922 -18.065 1.00 78.00 101 VAL A C 1
ATOM 757 O O . VAL A 1 101 ? -7.187 1.997 -19.263 1.00 78.00 101 VAL A O 1
ATOM 760 N N . ALA A 1 102 ? -6.344 0.874 -17.508 1.00 75.12 102 ALA A N 1
ATOM 761 C CA . ALA A 1 102 ? -5.799 -0.239 -18.285 1.00 75.12 102 ALA A CA 1
ATOM 762 C C . ALA A 1 102 ? -6.861 -1.088 -19.010 1.00 75.12 102 ALA A C 1
ATOM 764 O O . ALA A 1 102 ? -6.565 -1.672 -20.044 1.00 75.12 102 ALA A O 1
ATOM 765 N N . ILE A 1 103 ? -8.082 -1.193 -18.474 1.00 80.50 103 ILE A N 1
ATOM 766 C CA . ILE A 1 103 ? -9.176 -1.942 -19.120 1.00 80.50 103 ILE A CA 1
ATOM 767 C C . ILE A 1 103 ? -9.759 -1.166 -20.313 1.00 80.50 103 ILE A C 1
ATOM 769 O O . ILE A 1 103 ? -10.235 -1.783 -21.264 1.00 80.50 103 ILE A O 1
ATOM 773 N N . PHE A 1 104 ? -9.763 0.169 -20.250 1.00 81.88 104 PHE A N 1
ATOM 774 C CA . PHE A 1 104 ? -10.392 1.036 -21.257 1.00 81.88 104 PHE A CA 1
ATOM 775 C C . PHE A 1 104 ? -9.410 1.689 -22.247 1.00 81.88 104 PHE A C 1
ATOM 777 O O . PHE A 1 104 ? -9.862 2.421 -23.128 1.00 81.88 104 PHE A O 1
ATOM 784 N N . SER A 1 105 ? -8.102 1.458 -22.102 1.00 66.25 105 SER A N 1
ATOM 785 C CA . SER A 1 105 ? -7.047 1.876 -23.041 1.00 66.25 105 SER A CA 1
ATOM 786 C C . SER A 1 105 ? -6.740 0.790 -24.062 1.00 66.25 105 SER A C 1
ATOM 788 O O . SER A 1 105 ? -6.604 1.133 -25.254 1.00 66.25 105 SER A O 1
#

Sequence (105 aa):
MILATVRSSENAWRGPALVVILVATLCGLFGTYVASLAVLFALDDVETASQRYSAFAFIAFYGSLLACPLMASIIFGFRRYRLAMMIASAPLLLVALSAVVAIFS

Solvent-accessible surface area (backbone atoms only — not comparable to full-atom values): 5349 Å² total; per-residue (Å²): 110,72,69,58,54,52,53,52,55,38,58,68,29,43,64,60,22,52,53,42,30,51,53,26,38,52,52,14,52,52,43,32,51,53,38,51,50,52,36,57,58,42,65,78,69,57,87,50,74,69,60,53,54,54,43,52,51,46,42,53,53,30,49,50,39,36,48,39,19,55,54,16,52,56,36,39,72,71,66,40,17,58,60,17,30,58,48,11,47,52,47,49,52,52,52,51,51,52,51,52,52,65,75,78,106

Organism: NCBI:txid172043